Protein AF-A0A7X0GLI8-F1 (afdb_monomer_lite)

Foldseek 3Di:
DVLLVVLVVLVVVLCVVLVVLVVVVCVVVVHDDDPDDDPVVVVLVVCLVPDDDVRNLLSSLAVLLLVLVVCLVVLVVQLVPDPDPSSVVSSVSSNVSSVVSNVSSVVSVNYDVVVSVVPDDDPPPPPDPPPDDPDDDDPPDDDDPDPDDDDDDPDDDDDDDDDDDDD

pLDDT: mean 83.16, std 20.67, range [36.88, 98.69]

Radius of gyration: 25.67 Å; chains: 1; bounding box: 64×84×52 Å

Secondary structure (DSSP, 8-state):
-HHHHHHHHHHHHHHHHHHHHHHHHHHHHT----SS--HHHHHHHHHHHT--HHHHHHHHHHHHHHHHHHHHHHHHHHHHH---HHHHHHHHHHHHHHHHHHHHHHTTS---HHHHHHH-PPPP--S-----------TT-PPPPPS-PPPP---------------

Structure (mmCIF, N/CA/C/O backbone):
data_AF-A0A7X0GLI8-F1
#
_entry.id   AF-A0A7X0GLI8-F1
#
loop_
_atom_site.group_PDB
_atom_site.id
_atom_site.type_symbol
_atom_site.label_atom_id
_atom_site.label_alt_id
_atom_site.label_comp_id
_atom_site.label_asym_id
_atom_site.label_entity_id
_atom_site.label_seq_id
_atom_site.pdbx_PDB_ins_code
_atom_site.Cartn_x
_atom_site.Cartn_y
_atom_site.Cartn_z
_atom_site.occupancy
_atom_site.B_iso_or_equiv
_atom_site.auth_seq_id
_atom_site.auth_comp_id
_atom_site.auth_asym_id
_atom_site.auth_atom_id
_atom_site.pdbx_PDB_model_num
ATOM 1 N N . MET A 1 1 ? -15.808 5.258 11.448 1.00 58.12 1 MET A N 1
ATOM 2 C CA . MET A 1 1 ? -15.412 6.693 11.595 1.00 58.12 1 MET A CA 1
ATOM 3 C C . MET A 1 1 ? -15.135 7.372 10.236 1.00 58.12 1 MET A C 1
ATOM 5 O O . MET A 1 1 ? -14.907 6.647 9.271 1.00 58.12 1 MET A O 1
ATOM 9 N N . PRO A 1 2 ? -15.087 8.721 10.108 1.00 84.94 2 PRO A N 1
ATOM 10 C CA . PRO A 1 2 ? -14.643 9.395 8.875 1.00 84.94 2 PRO A CA 1
ATOM 11 C C . PRO A 1 2 ? -13.229 8.989 8.420 1.00 84.94 2 PRO A C 1
ATOM 13 O O . PRO A 1 2 ? -13.008 8.820 7.226 1.00 84.94 2 PRO A O 1
ATOM 16 N N . ALA A 1 3 ? -12.299 8.761 9.357 1.00 93.06 3 ALA A N 1
ATOM 17 C CA . ALA A 1 3 ? -10.906 8.418 9.052 1.00 93.06 3 ALA A CA 1
ATOM 18 C C . ALA A 1 3 ? -10.755 7.066 8.331 1.00 93.06 3 ALA A C 1
ATOM 20 O O . ALA A 1 3 ? -10.090 6.997 7.302 1.00 93.06 3 ALA A O 1
ATOM 21 N N . VAL A 1 4 ? -11.443 6.016 8.799 1.00 96.19 4 VAL A N 1
ATOM 22 C CA . VAL A 1 4 ? -11.453 4.693 8.143 1.00 96.19 4 VAL A CA 1
ATOM 23 C C . VAL A 1 4 ? -12.036 4.770 6.731 1.00 96.19 4 VAL A C 1
ATOM 25 O O . VAL A 1 4 ? -11.497 4.176 5.802 1.00 96.19 4 VAL A O 1
ATOM 28 N N . ARG A 1 5 ? -13.089 5.573 6.523 1.00 96.75 5 ARG A N 1
ATOM 29 C CA . ARG A 1 5 ? -13.647 5.804 5.178 1.00 96.75 5 ARG A CA 1
ATOM 30 C C . ARG A 1 5 ? -12.670 6.545 4.263 1.00 96.75 5 ARG A C 1
ATOM 32 O O . ARG A 1 5 ? -12.609 6.237 3.076 1.00 96.75 5 ARG A O 1
ATOM 39 N N . THR A 1 6 ? -11.921 7.511 4.791 1.00 97.81 6 THR A N 1
ATOM 40 C CA . THR A 1 6 ? -10.865 8.202 4.039 1.00 97.81 6 THR A CA 1
ATOM 41 C C . THR A 1 6 ? -9.747 7.236 3.664 1.00 97.81 6 THR A C 1
ATOM 43 O O . THR A 1 6 ? -9.422 7.143 2.484 1.00 97.81 6 THR A O 1
ATOM 46 N N . ALA A 1 7 ? -9.232 6.451 4.615 1.00 98.19 7 ALA A N 1
ATOM 47 C CA . ALA A 1 7 ? -8.228 5.427 4.334 1.00 98.19 7 ALA A CA 1
ATOM 48 C C . ALA A 1 7 ? -8.728 4.431 3.273 1.00 98.19 7 ALA A C 1
ATOM 50 O O . ALA A 1 7 ? -8.038 4.182 2.289 1.00 98.19 7 ALA A O 1
ATOM 51 N N . GLY A 1 8 ? -9.966 3.940 3.392 1.00 98.06 8 GLY A N 1
ATOM 52 C CA . GLY A 1 8 ? -10.571 3.057 2.391 1.00 98.06 8 GLY A CA 1
ATOM 53 C C . GLY A 1 8 ? -10.643 3.653 0.990 1.00 98.06 8 GLY A C 1
ATOM 54 O O . GLY A 1 8 ? -10.414 2.937 0.018 1.00 98.06 8 GLY A O 1
ATOM 55 N N . ARG A 1 9 ? -10.887 4.960 0.866 1.00 98.50 9 ARG A N 1
ATOM 56 C CA . ARG A 1 9 ? -10.876 5.637 -0.435 1.00 98.50 9 ARG A CA 1
ATOM 57 C C . ARG A 1 9 ? -9.488 5.630 -1.067 1.00 98.50 9 ARG A C 1
ATOM 59 O O . ARG A 1 9 ? -9.372 5.222 -2.217 1.00 98.50 9 ARG A O 1
ATOM 66 N N . HIS A 1 10 ? -8.461 5.998 -0.300 1.00 98.44 10 HIS A N 1
ATOM 67 C CA . HIS A 1 10 ? -7.072 5.932 -0.756 1.00 98.44 10 HIS A CA 1
ATOM 68 C C . HIS A 1 10 ? -6.715 4.515 -1.216 1.00 98.44 10 HIS A C 1
ATOM 70 O O . HIS A 1 10 ? -6.249 4.345 -2.338 1.00 98.44 10 HIS A O 1
ATOM 76 N N . LEU A 1 11 ? -7.034 3.495 -0.406 1.00 98.31 11 LEU A N 1
ATOM 77 C CA . LEU A 1 11 ? -6.769 2.096 -0.748 1.00 98.31 11 LEU A CA 1
ATOM 78 C C . LEU A 1 11 ? -7.430 1.691 -2.071 1.00 98.31 11 LEU A C 1
ATOM 80 O O . LEU A 1 11 ? -6.776 1.092 -2.922 1.00 98.31 11 LEU A O 1
ATOM 84 N N . VAL A 1 12 ? -8.714 2.010 -2.260 1.00 98.44 12 VAL A N 1
ATOM 85 C CA . VAL A 1 12 ? -9.449 1.673 -3.490 1.00 98.44 12 VAL A CA 1
ATOM 86 C C . VAL A 1 12 ? -8.864 2.395 -4.703 1.00 98.44 12 VAL A C 1
ATOM 88 O O . VAL A 1 12 ? -8.639 1.762 -5.734 1.00 98.44 12 VAL A O 1
ATOM 91 N N . GLU A 1 13 ? -8.605 3.696 -4.594 1.00 98.56 13 GLU A N 1
ATOM 92 C CA . GLU A 1 13 ? -8.064 4.507 -5.688 1.00 98.56 13 GLU A CA 1
ATOM 93 C C . GLU A 1 13 ? -6.656 4.044 -6.077 1.00 98.56 13 GLU A C 1
ATOM 95 O O . GLU A 1 13 ? -6.402 3.760 -7.250 1.00 98.56 13 GLU A O 1
ATOM 100 N N . GLY A 1 14 ? -5.767 3.870 -5.097 1.00 98.44 14 GLY A N 1
ATOM 101 C CA . GLY A 1 14 ? -4.402 3.406 -5.316 1.00 98.44 14 GLY A CA 1
ATOM 102 C C . GLY A 1 14 ? -4.336 1.978 -5.857 1.00 98.44 14 GLY A C 1
ATOM 103 O O . GLY A 1 14 ? -3.591 1.707 -6.800 1.00 98.44 14 GLY A O 1
ATOM 104 N N . HIS A 1 15 ? -5.147 1.050 -5.337 1.00 97.69 15 HIS A N 1
ATOM 105 C CA . HIS A 1 15 ? -5.181 -0.318 -5.863 1.00 97.69 15 HIS A CA 1
ATOM 106 C C . HIS A 1 15 ? -5.805 -0.411 -7.255 1.00 97.69 15 HIS A C 1
ATOM 108 O O . HIS A 1 15 ? -5.331 -1.206 -8.068 1.00 97.69 15 HIS A O 1
ATOM 114 N N . ARG A 1 16 ? -6.822 0.402 -7.567 1.00 98.38 16 ARG A N 1
ATOM 115 C CA . ARG A 1 16 ? -7.351 0.500 -8.933 1.00 98.38 16 ARG A CA 1
ATOM 116 C C . ARG A 1 16 ? -6.276 1.011 -9.884 1.00 98.38 16 ARG A C 1
ATOM 118 O O . ARG A 1 16 ? -6.040 0.383 -10.914 1.00 98.38 16 ARG A O 1
ATOM 125 N N . PHE A 1 17 ? -5.605 2.096 -9.496 1.00 98.38 17 PHE A N 1
ATOM 126 C CA . PHE A 1 17 ? -4.502 2.677 -10.246 1.00 98.38 17 PHE A CA 1
ATOM 127 C C . PHE A 1 17 ? -3.434 1.612 -10.533 1.00 98.38 17 PHE A C 1
ATOM 129 O O . PHE A 1 17 ? -3.181 1.309 -11.696 1.00 98.38 17 PHE A O 1
ATOM 136 N N . LEU A 1 18 ? -2.877 0.957 -9.511 1.00 98.12 18 LEU A N 1
ATOM 137 C CA . LEU A 1 18 ? -1.834 -0.057 -9.710 1.00 98.12 18 LEU A CA 1
ATOM 138 C C . LEU A 1 18 ? -2.335 -1.273 -10.498 1.00 98.12 18 LEU A C 1
ATOM 140 O O . LEU A 1 18 ? -1.592 -1.836 -11.298 1.00 98.12 18 LEU A O 1
ATOM 144 N N . GLY A 1 19 ? -3.596 -1.668 -10.314 1.00 96.94 19 GLY A N 1
ATOM 145 C CA . GLY A 1 19 ? -4.194 -2.786 -11.036 1.00 96.94 19 GLY A CA 1
ATOM 146 C C . GLY A 1 19 ? -4.242 -2.572 -12.551 1.00 96.94 19 GLY A C 1
ATOM 147 O O . GLY A 1 19 ? -4.078 -3.531 -13.303 1.00 96.94 19 GLY A O 1
ATOM 148 N N . GLU A 1 20 ? -4.459 -1.344 -13.020 1.00 98.19 20 GLU A N 1
ATOM 149 C CA . GLU A 1 20 ? -4.393 -1.009 -14.451 1.00 98.19 20 GLU A CA 1
ATOM 150 C C . GLU A 1 20 ? -2.959 -1.183 -14.985 1.00 98.19 20 GLU A C 1
ATOM 152 O O . GLU A 1 20 ? -2.751 -1.900 -15.962 1.00 98.19 20 GLU A O 1
ATOM 157 N N . ARG A 1 21 ? -1.945 -0.657 -14.282 1.00 98.31 21 ARG A N 1
ATOM 158 C CA . ARG A 1 21 ? -0.542 -0.731 -14.739 1.00 98.31 21 ARG A CA 1
ATOM 159 C C . ARG A 1 21 ? 0.026 -2.143 -14.677 1.00 98.31 21 ARG A C 1
ATOM 161 O O . ARG A 1 21 ? 0.772 -2.536 -15.569 1.00 98.31 21 ARG A O 1
ATOM 168 N N . VAL A 1 22 ? -0.348 -2.934 -13.668 1.00 97.81 22 VAL A N 1
ATOM 169 C CA . VAL A 1 22 ? 0.024 -4.357 -13.599 1.00 97.81 22 VAL A CA 1
ATOM 170 C C . VAL A 1 22 ? -0.493 -5.105 -14.828 1.00 97.81 22 VAL A C 1
ATOM 172 O O . VAL A 1 22 ? 0.266 -5.869 -15.421 1.00 97.81 22 VAL A O 1
ATOM 175 N N . ARG A 1 23 ? -1.745 -4.866 -15.246 1.00 98.12 23 ARG A N 1
ATOM 176 C CA . ARG A 1 23 ? -2.314 -5.487 -16.455 1.00 98.12 23 ARG A CA 1
ATOM 177 C C . ARG A 1 23 ? -1.588 -5.042 -17.719 1.00 98.12 23 ARG A C 1
ATOM 179 O O . ARG A 1 23 ? -1.241 -5.893 -18.534 1.00 98.12 23 ARG A O 1
ATOM 186 N N . ASP A 1 24 ? -1.286 -3.753 -17.845 1.00 98.00 24 ASP A N 1
ATOM 187 C CA . ASP A 1 24 ? -0.556 -3.220 -18.999 1.00 98.00 24 ASP A CA 1
ATOM 188 C C . ASP A 1 24 ? 0.858 -3.807 -19.113 1.00 98.00 24 ASP A C 1
ATOM 190 O O . ASP A 1 24 ? 1.275 -4.249 -20.187 1.00 98.00 24 ASP A O 1
ATOM 194 N N . VAL A 1 25 ? 1.608 -3.846 -18.007 1.00 98.12 25 VAL A N 1
ATOM 195 C CA . VAL A 1 25 ? 2.961 -4.420 -17.975 1.00 98.12 25 VAL A CA 1
ATOM 196 C C . VAL A 1 25 ? 2.915 -5.927 -18.227 1.00 98.12 25 VAL A C 1
ATOM 198 O O . VAL A 1 25 ? 3.713 -6.427 -19.018 1.00 98.12 25 VAL A O 1
ATOM 201 N N . ALA A 1 26 ? 1.972 -6.652 -17.621 1.00 97.94 26 ALA A N 1
ATOM 202 C CA . ALA A 1 26 ? 1.815 -8.088 -17.838 1.00 97.94 26 ALA A CA 1
ATOM 203 C C . ALA A 1 26 ? 1.498 -8.413 -19.304 1.00 97.94 26 ALA A C 1
ATOM 205 O O . ALA A 1 26 ? 2.147 -9.286 -19.881 1.00 97.94 26 ALA A O 1
ATOM 206 N N . ALA A 1 27 ? 0.593 -7.660 -19.937 1.00 97.81 27 ALA A N 1
ATOM 207 C CA . ALA A 1 27 ? 0.260 -7.821 -21.350 1.00 97.81 27 ALA A CA 1
ATOM 208 C C . ALA A 1 27 ? 1.481 -7.602 -22.259 1.00 97.81 27 ALA A C 1
ATOM 210 O O . ALA A 1 27 ? 1.740 -8.409 -23.150 1.00 97.81 27 ALA A O 1
ATOM 211 N N . ARG A 1 28 ? 2.285 -6.560 -22.000 1.00 96.94 28 ARG A N 1
ATOM 212 C CA . ARG A 1 28 ? 3.525 -6.286 -22.755 1.00 96.94 28 ARG A CA 1
ATOM 213 C C . ARG A 1 28 ? 4.569 -7.392 -22.615 1.00 96.94 28 ARG A C 1
ATOM 215 O O . ARG A 1 28 ? 5.364 -7.593 -23.528 1.00 96.94 28 ARG A O 1
ATOM 222 N N . LEU A 1 29 ? 4.593 -8.071 -21.472 1.00 96.94 29 LEU A N 1
ATOM 223 C CA . LEU A 1 29 ? 5.550 -9.136 -21.171 1.00 96.94 29 LEU A CA 1
ATOM 224 C C . LEU A 1 29 ? 5.004 -10.542 -21.467 1.00 96.94 29 LEU A C 1
ATOM 226 O O . LEU A 1 29 ? 5.736 -11.512 -21.290 1.00 96.94 29 LEU A O 1
ATOM 230 N N . GLY A 1 30 ? 3.746 -10.665 -21.904 1.00 97.12 30 GLY A N 1
ATOM 231 C CA . GLY A 1 30 ? 3.092 -11.957 -22.120 1.00 97.12 30 GLY A CA 1
ATOM 232 C C . GLY A 1 30 ? 2.952 -12.785 -20.839 1.00 97.12 30 GLY A C 1
ATOM 233 O O . GLY A 1 30 ? 3.013 -14.012 -20.894 1.00 97.12 30 GLY A O 1
ATOM 234 N N . LEU A 1 31 ? 2.819 -12.129 -19.682 1.00 96.50 31 LEU A N 1
ATOM 235 C CA . LEU A 1 31 ? 2.707 -12.794 -18.385 1.00 96.50 31 LEU A CA 1
ATOM 236 C C . LEU A 1 31 ? 1.235 -13.036 -18.028 1.00 96.50 31 LEU A C 1
ATOM 238 O O . LEU A 1 31 ? 0.437 -12.098 -18.100 1.00 96.50 31 LEU A O 1
ATOM 242 N N . PRO A 1 32 ? 0.862 -14.255 -17.599 1.00 95.75 32 PRO A N 1
ATOM 243 C CA . PRO A 1 32 ? -0.468 -14.498 -17.062 1.00 95.75 32 PRO A CA 1
ATOM 244 C C . PRO A 1 32 ? -0.631 -13.795 -15.709 1.00 95.75 32 PRO A C 1
ATOM 246 O O . PRO A 1 32 ? 0.324 -13.682 -14.934 1.00 95.75 32 PRO A O 1
ATOM 249 N N . LEU A 1 33 ? -1.853 -13.357 -15.411 1.00 94.69 33 LEU A N 1
ATOM 250 C CA . LEU A 1 33 ? -2.225 -12.824 -14.103 1.00 94.69 33 LEU A CA 1
ATOM 251 C C . LEU A 1 33 ? -3.213 -13.774 -13.416 1.00 94.69 33 LEU A C 1
ATOM 253 O O . LEU A 1 33 ? -4.035 -14.374 -14.104 1.00 94.69 33 LEU A O 1
ATOM 257 N N . PRO A 1 34 ? -3.145 -13.932 -12.082 1.00 92.94 34 PRO A N 1
ATOM 258 C CA . PRO A 1 34 ? -4.183 -14.636 -11.341 1.00 92.94 34 PRO A CA 1
ATOM 259 C C . PRO A 1 34 ? -5.514 -13.883 -11.423 1.00 92.94 34 PRO A C 1
ATOM 261 O O . PRO A 1 34 ? -5.541 -12.664 -11.241 1.00 92.94 34 PRO A O 1
ATOM 264 N N . ASP A 1 35 ? -6.606 -14.622 -11.609 1.00 90.50 35 ASP A N 1
ATOM 265 C CA . ASP A 1 35 ? -7.962 -14.061 -11.691 1.00 90.50 35 ASP A CA 1
ATOM 266 C C . ASP A 1 35 ? -8.736 -14.142 -10.363 1.00 90.50 35 ASP A C 1
ATOM 268 O O . ASP A 1 35 ? -9.823 -13.580 -10.237 1.00 90.50 35 ASP A O 1
ATOM 272 N N . GLU A 1 36 ? -8.166 -14.794 -9.343 1.00 91.94 36 GLU A N 1
ATOM 273 C CA . GLU A 1 36 ? -8.767 -14.934 -8.015 1.00 91.94 36 GLU A CA 1
ATOM 274 C C . GLU A 1 36 ? -7.798 -14.553 -6.883 1.00 91.94 36 GLU A C 1
ATOM 276 O O . GLU A 1 36 ? -6.578 -14.717 -7.015 1.00 91.94 36 GLU A O 1
ATOM 281 N N . PRO A 1 37 ? -8.316 -14.089 -5.728 1.00 91.31 37 PRO A N 1
ATOM 282 C CA . PRO A 1 37 ? -7.513 -13.926 -4.524 1.00 91.31 37 PRO A CA 1
ATOM 283 C C . PRO A 1 37 ? -6.952 -15.267 -4.029 1.00 91.31 37 PRO A C 1
ATOM 285 O O . PRO A 1 37 ? -7.598 -16.307 -4.124 1.00 91.31 37 PRO A O 1
ATOM 288 N N . SER A 1 38 ? -5.776 -15.238 -3.405 1.00 93.06 38 SER A N 1
ATOM 289 C CA . SER A 1 38 ? -5.241 -16.398 -2.682 1.00 93.06 38 SER A CA 1
ATOM 290 C C . SER A 1 38 ? -6.095 -16.747 -1.458 1.00 93.06 38 SER A C 1
ATOM 292 O O . SER A 1 38 ? -6.769 -15.885 -0.895 1.00 93.06 38 SER A O 1
ATOM 294 N N . GLU A 1 39 ? -5.991 -17.982 -0.964 1.00 95.12 39 GLU A N 1
ATOM 295 C CA . GLU A 1 39 ? -6.694 -18.422 0.254 1.00 95.12 39 GLU A CA 1
ATOM 296 C C . GLU A 1 39 ? -6.405 -17.521 1.462 1.00 95.12 39 GLU A C 1
ATOM 298 O O . GLU A 1 39 ? -7.301 -17.162 2.220 1.00 95.12 39 GLU A O 1
ATOM 303 N N . GLN A 1 40 ? -5.164 -17.045 1.593 1.00 92.69 40 GLN A N 1
ATOM 304 C CA . GLN A 1 40 ? -4.804 -16.103 2.649 1.00 92.69 40 GLN A CA 1
ATOM 305 C C . GLN A 1 40 ? -5.487 -14.735 2.475 1.00 92.69 40 GLN A C 1
ATOM 307 O O . GLN A 1 40 ? -5.741 -14.050 3.462 1.00 92.69 40 GLN A O 1
ATOM 312 N N . GLN A 1 41 ? -5.735 -14.287 1.239 1.00 93.19 41 GLN A N 1
ATOM 313 C CA . GLN A 1 41 ? -6.503 -13.066 0.975 1.00 93.19 41 GLN A CA 1
ATOM 314 C C . GLN A 1 41 ? -7.985 -13.275 1.290 1.00 93.19 41 GLN A C 1
ATOM 316 O O . GLN A 1 41 ? -8.557 -12.416 1.952 1.00 93.19 41 GLN A O 1
ATOM 321 N N . LYS A 1 42 ? -8.569 -14.415 0.897 1.00 96.56 42 LYS A N 1
ATOM 322 C CA . LYS A 1 42 ? -9.964 -14.776 1.201 1.00 96.56 42 LYS A CA 1
ATOM 323 C C . LYS A 1 42 ? -10.221 -14.798 2.711 1.00 96.56 42 LYS A C 1
ATOM 325 O O . LYS A 1 42 ? -11.072 -14.062 3.181 1.00 96.56 42 LYS A O 1
ATOM 330 N N . GLN A 1 43 ? -9.361 -15.461 3.487 1.00 96.31 43 GLN A N 1
ATOM 331 C CA . GLN A 1 43 ? -9.459 -15.482 4.957 1.00 96.31 43 GLN A CA 1
ATOM 332 C C . GLN A 1 43 ? -9.419 -14.085 5.600 1.00 96.31 43 GLN A C 1
ATOM 334 O O . GLN A 1 43 ? -10.029 -13.849 6.641 1.00 96.31 43 GLN A O 1
ATOM 339 N N . ARG A 1 44 ? -8.680 -13.138 5.008 1.00 94.50 44 ARG A N 1
ATOM 340 C CA . ARG A 1 44 ? -8.656 -11.750 5.495 1.00 94.50 44 ARG A CA 1
ATOM 341 C C . ARG A 1 44 ? -9.944 -11.003 5.168 1.00 94.50 44 ARG A C 1
ATOM 343 O O . ARG A 1 44 ? -10.351 -10.176 5.975 1.00 94.50 44 ARG A O 1
ATOM 350 N N . LEU A 1 45 ? -10.553 -11.285 4.016 1.00 95.81 45 LEU A N 1
ATOM 351 C CA . LEU A 1 45 ? -11.873 -10.761 3.668 1.00 95.81 45 LEU A CA 1
ATOM 352 C C . LEU A 1 45 ? -12.930 -11.322 4.625 1.00 95.81 45 LEU A C 1
ATOM 354 O O . LEU A 1 45 ? -13.639 -10.533 5.230 1.00 95.81 45 LEU A O 1
ATOM 358 N N . ASP A 1 46 ? -12.919 -12.631 4.892 1.00 97.44 46 ASP A N 1
ATOM 359 C CA . ASP A 1 46 ? -13.842 -13.265 5.846 1.00 97.44 46 ASP A CA 1
ATOM 360 C C . ASP A 1 46 ? -13.744 -12.636 7.249 1.00 97.44 46 ASP A C 1
ATOM 362 O O . ASP A 1 46 ? -14.750 -12.407 7.920 1.00 97.44 46 ASP A O 1
ATOM 366 N N . ARG A 1 47 ? -12.522 -12.310 7.698 1.00 96.12 47 ARG A N 1
ATOM 367 C CA . ARG A 1 47 ? -12.291 -11.629 8.983 1.00 96.12 47 ARG A CA 1
ATOM 368 C C . ARG A 1 47 ? -12.877 -10.217 9.012 1.00 96.12 47 ARG A C 1
ATOM 370 O O . ARG A 1 47 ? -13.395 -9.811 10.048 1.00 96.12 47 ARG A O 1
ATOM 377 N N . LEU A 1 48 ? -12.791 -9.478 7.906 1.00 96.38 48 LEU A N 1
ATOM 378 C CA . LEU A 1 48 ? -13.404 -8.153 7.789 1.00 96.38 48 LEU A CA 1
ATOM 379 C C . LEU A 1 48 ? -14.932 -8.251 7.723 1.00 96.38 48 LEU A C 1
ATOM 381 O O . LEU A 1 48 ? -15.601 -7.477 8.399 1.00 96.38 48 LEU A O 1
ATOM 385 N N . ASP A 1 49 ? -15.470 -9.220 6.980 1.00 97.50 49 ASP A N 1
AT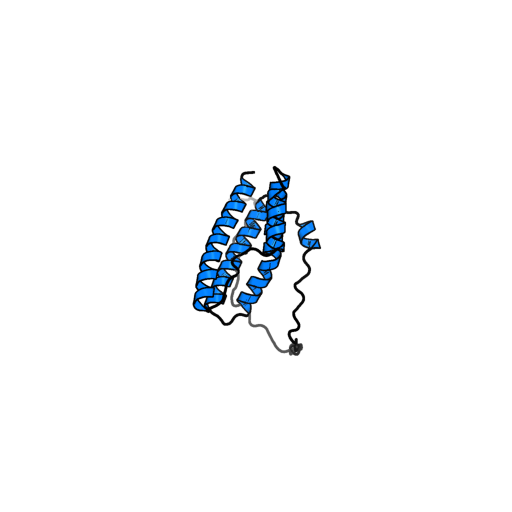OM 386 C CA . ASP A 1 49 ? -16.914 -9.439 6.824 1.00 97.50 49 ASP A CA 1
ATOM 387 C C . ASP A 1 49 ? -17.591 -9.853 8.141 1.00 97.50 49 ASP A C 1
ATOM 389 O O . ASP A 1 49 ? -18.753 -9.522 8.381 1.00 97.50 49 ASP A O 1
ATOM 393 N N . ALA A 1 50 ? -16.864 -10.549 9.019 1.00 97.88 50 ALA A N 1
ATOM 394 C CA . ALA A 1 50 ? -17.341 -10.922 10.348 1.00 97.88 50 ALA A CA 1
ATOM 395 C C . ALA A 1 50 ? -17.262 -9.780 11.383 1.00 97.88 50 ALA A C 1
ATOM 397 O O . ALA A 1 50 ? -17.895 -9.865 12.440 1.00 97.88 50 ALA A O 1
ATOM 398 N N . ALA A 1 51 ? -16.475 -8.733 11.119 1.00 97.25 51 ALA A N 1
ATOM 399 C CA . ALA A 1 51 ? -16.251 -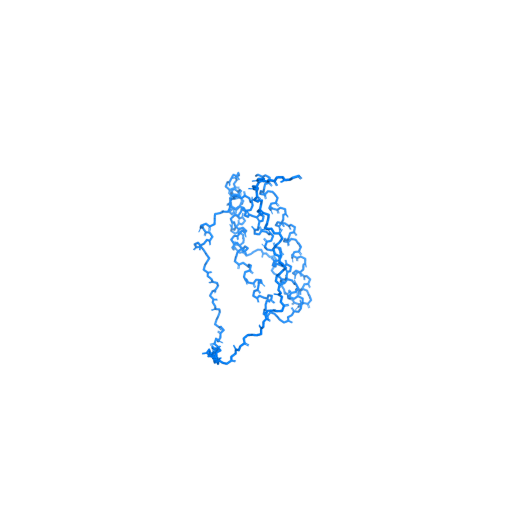7.627 12.044 1.00 97.25 51 ALA A CA 1
ATOM 400 C C . ALA A 1 51 ? -17.270 -6.495 11.841 1.00 97.25 51 ALA A C 1
ATOM 402 O O . ALA A 1 51 ? -17.775 -6.254 10.747 1.00 97.25 51 ALA A O 1
ATOM 403 N N . GLN A 1 52 ? -17.564 -5.750 12.906 1.00 96.88 52 GLN A N 1
ATOM 404 C CA . GLN A 1 52 ? -18.525 -4.645 12.866 1.00 96.88 52 GLN A CA 1
ATOM 405 C C . GLN A 1 52 ? -18.159 -3.544 13.862 1.00 96.88 52 GLN A C 1
ATOM 407 O O . GLN A 1 52 ? -17.450 -3.774 14.838 1.00 96.88 52 GLN A O 1
ATOM 412 N N . GLY A 1 53 ? -18.632 -2.323 13.604 1.00 95.69 53 GLY A N 1
ATOM 413 C CA . GLY A 1 53 ? -18.360 -1.174 14.468 1.00 95.69 53 GLY A CA 1
ATOM 414 C C . GLY A 1 53 ? -16.861 -0.915 14.646 1.00 95.69 53 GLY A C 1
ATOM 415 O O . GLY A 1 53 ? -16.113 -0.854 13.675 1.00 95.69 53 GLY A O 1
ATOM 416 N N . GLU A 1 54 ? -16.421 -0.756 15.893 1.00 95.69 54 GLU A N 1
ATOM 417 C CA . GLU A 1 54 ? -15.016 -0.469 16.203 1.00 95.69 54 GLU A CA 1
ATOM 418 C C . GLU A 1 54 ? -14.086 -1.666 15.949 1.00 95.69 54 GLU A C 1
ATOM 420 O O . GLU A 1 54 ? -12.922 -1.471 15.601 1.00 95.69 54 GLU A O 1
ATOM 425 N N . ASP A 1 55 ? -14.592 -2.901 16.059 1.00 96.00 55 ASP A N 1
ATOM 426 C CA . ASP A 1 55 ? -13.825 -4.090 15.674 1.00 96.00 55 ASP A CA 1
ATOM 427 C C . ASP A 1 55 ? -13.490 -4.051 14.185 1.00 96.00 55 ASP A C 1
ATOM 429 O O . ASP A 1 55 ? -12.346 -4.287 13.807 1.00 96.00 55 ASP A O 1
ATOM 433 N N . TYR A 1 56 ? -14.456 -3.663 13.346 1.00 97.19 56 TYR A N 1
ATOM 434 C CA . TYR A 1 56 ? -14.200 -3.462 11.921 1.00 97.19 56 TYR A CA 1
ATOM 435 C C . TYR A 1 56 ? -13.152 -2.369 11.694 1.00 97.19 56 TYR A C 1
ATOM 437 O O . TYR A 1 56 ? -12.214 -2.582 10.932 1.00 97.19 56 TYR A O 1
ATOM 445 N N . ASP A 1 57 ? -13.279 -1.217 12.363 1.00 97.25 57 ASP A N 1
ATOM 446 C CA . ASP A 1 57 ? -12.334 -0.103 12.210 1.00 97.25 57 ASP A CA 1
ATOM 447 C C . ASP A 1 57 ? -10.888 -0.540 12.581 1.00 97.25 57 ASP A C 1
ATOM 449 O O . ASP A 1 57 ? -9.939 -0.205 11.863 1.00 97.25 57 ASP A O 1
ATOM 453 N N . ARG A 1 58 ? -10.713 -1.370 13.626 1.00 96.12 58 ARG A N 1
ATOM 454 C CA . ARG A 1 58 ? -9.417 -1.969 14.013 1.00 96.12 58 ARG A CA 1
ATOM 455 C C . ARG A 1 58 ? -8.887 -2.991 13.015 1.00 96.12 58 ARG A C 1
ATOM 457 O O . ARG A 1 58 ? -7.716 -2.924 12.630 1.00 96.12 58 ARG A O 1
ATOM 464 N N . GLU A 1 59 ? -9.723 -3.932 12.593 1.00 96.25 59 GLU A N 1
ATOM 465 C CA . GLU A 1 59 ? -9.340 -4.963 11.625 1.00 96.25 59 GLU A CA 1
ATOM 466 C C . GLU A 1 59 ? -8.964 -4.344 10.278 1.00 96.25 59 GLU A C 1
ATOM 468 O O . GLU A 1 59 ? -7.929 -4.681 9.694 1.00 96.25 59 GLU A O 1
ATOM 473 N N . PHE A 1 60 ? -9.755 -3.368 9.828 1.00 97.50 60 PHE A N 1
ATOM 474 C CA . PHE A 1 60 ? -9.525 -2.623 8.600 1.00 97.50 60 PHE A CA 1
ATOM 475 C C . PHE A 1 60 ? -8.199 -1.862 8.619 1.00 97.50 60 PHE A C 1
ATOM 477 O O . PHE A 1 60 ? -7.528 -1.806 7.595 1.00 97.50 60 PHE A O 1
ATOM 484 N N . ALA A 1 61 ? -7.791 -1.277 9.747 1.00 97.31 61 ALA A N 1
ATOM 485 C CA . ALA A 1 61 ? -6.490 -0.619 9.841 1.00 97.31 61 ALA A CA 1
ATOM 486 C C . ALA A 1 61 ? -5.340 -1.640 9.889 1.00 97.31 61 ALA A C 1
ATOM 488 O O . ALA A 1 61 ? -4.326 -1.486 9.205 1.00 97.31 61 ALA A O 1
ATOM 489 N N . THR A 1 62 ? -5.513 -2.710 10.664 1.00 95.00 62 THR A N 1
ATOM 490 C CA . THR A 1 62 ? -4.466 -3.694 10.967 1.00 95.00 62 THR A CA 1
ATOM 491 C C . THR A 1 62 ? -4.100 -4.552 9.757 1.00 95.00 62 THR A C 1
ATOM 493 O O . THR A 1 62 ? -2.921 -4.695 9.417 1.00 95.00 62 THR A O 1
ATOM 496 N N . ILE A 1 63 ? -5.100 -5.127 9.084 1.00 95.56 63 ILE A N 1
ATOM 497 C CA . ILE A 1 63 ? -4.901 -6.106 8.009 1.00 95.56 63 ILE A CA 1
ATOM 498 C C . ILE A 1 63 ? -4.093 -5.523 6.831 1.00 95.56 63 ILE A C 1
ATOM 500 O O . ILE A 1 63 ? -3.054 -6.099 6.478 1.00 95.56 63 ILE A O 1
ATOM 504 N N . PRO A 1 64 ? -4.500 -4.398 6.213 1.00 96.38 64 PRO A N 1
ATOM 505 C CA . PRO A 1 64 ? -3.774 -3.810 5.098 1.00 96.38 64 PRO A CA 1
ATOM 506 C C . PRO A 1 64 ? -2.441 -3.221 5.547 1.00 96.38 64 PRO A C 1
ATOM 508 O O . PRO A 1 64 ? -1.464 -3.332 4.812 1.00 96.38 64 PRO A O 1
ATOM 511 N N . ARG A 1 65 ? -2.340 -2.670 6.765 1.00 97.12 65 ARG A N 1
ATOM 512 C CA . ARG A 1 65 ? -1.079 -2.104 7.262 1.00 97.12 65 ARG A CA 1
ATOM 513 C C . ARG A 1 65 ? 0.006 -3.166 7.422 1.00 97.12 65 ARG A C 1
ATOM 515 O O . ARG A 1 65 ? 1.157 -2.919 7.046 1.00 97.12 65 ARG A O 1
ATOM 522 N N . LEU A 1 66 ? -0.352 -4.347 7.927 1.00 94.50 66 LEU A N 1
ATOM 523 C CA . LEU A 1 66 ? 0.536 -5.511 7.984 1.00 94.50 66 LEU A CA 1
ATOM 524 C C . LEU A 1 66 ? 0.930 -5.985 6.581 1.00 94.50 66 LEU A C 1
ATOM 526 O O . LEU A 1 66 ? 2.105 -6.239 6.317 1.00 94.50 66 LEU A O 1
ATOM 530 N N . ALA A 1 67 ? -0.038 -6.097 5.667 1.00 94.38 67 ALA A N 1
ATOM 531 C CA . ALA A 1 67 ? 0.227 -6.525 4.295 1.00 94.38 67 ALA A CA 1
ATOM 532 C C . ALA A 1 67 ? 1.155 -5.545 3.556 1.00 94.38 67 ALA A C 1
ATOM 534 O O . ALA A 1 67 ? 2.110 -5.966 2.902 1.00 94.38 67 ALA A O 1
ATOM 535 N N . HIS A 1 68 ? 0.918 -4.242 3.701 1.00 96.50 68 HIS A N 1
ATOM 536 C CA . HIS A 1 68 ? 1.744 -3.203 3.100 1.00 96.50 68 HIS A CA 1
ATOM 537 C C . HIS A 1 68 ? 3.144 -3.159 3.712 1.00 96.50 68 HIS A C 1
ATOM 539 O O . HIS A 1 68 ? 4.116 -3.076 2.969 1.00 96.50 68 HIS A O 1
ATOM 545 N N . GLY A 1 69 ? 3.277 -3.340 5.031 1.00 94.25 69 GLY A N 1
ATOM 546 C CA . GLY A 1 69 ? 4.584 -3.468 5.682 1.00 94.25 69 GLY A CA 1
ATOM 547 C C . GLY A 1 69 ? 5.430 -4.624 5.133 1.00 94.25 69 GLY A C 1
ATOM 548 O O . GLY A 1 69 ? 6.642 -4.486 5.001 1.00 94.25 69 GLY A O 1
ATOM 549 N N . LYS A 1 70 ? 4.797 -5.740 4.746 1.00 92.69 70 LYS A N 1
ATOM 550 C CA . LYS A 1 70 ? 5.483 -6.894 4.139 1.00 92.69 70 LYS A CA 1
ATOM 551 C C . LYS A 1 70 ? 5.878 -6.660 2.680 1.00 92.69 70 LYS A C 1
ATOM 553 O O . LYS A 1 70 ? 6.965 -7.061 2.276 1.00 92.69 70 LYS A O 1
ATOM 558 N N . VAL A 1 71 ? 5.008 -6.043 1.878 1.00 93.81 71 VAL A N 1
ATOM 559 C CA . VAL A 1 71 ? 5.265 -5.861 0.437 1.00 93.81 71 VAL A CA 1
ATOM 560 C C . VAL A 1 71 ? 6.197 -4.683 0.148 1.00 93.81 71 VAL A C 1
ATOM 562 O O . VAL A 1 71 ? 6.961 -4.744 -0.810 1.00 93.81 71 VAL A O 1
ATOM 565 N N . PHE A 1 72 ? 6.194 -3.641 0.982 1.00 96.62 72 PHE A N 1
ATOM 566 C CA . PHE A 1 72 ? 7.010 -2.440 0.788 1.00 96.62 72 PHE A CA 1
ATOM 567 C C . PHE A 1 72 ? 8.513 -2.728 0.568 1.00 96.62 72 PHE A C 1
ATOM 569 O O . PHE A 1 72 ? 9.050 -2.290 -0.452 1.00 96.62 72 PHE A O 1
ATOM 576 N N . PRO A 1 73 ? 9.206 -3.528 1.411 1.00 96.44 73 PRO A N 1
ATOM 577 C CA . PRO A 1 73 ? 10.606 -3.877 1.154 1.00 96.44 73 PRO A CA 1
ATOM 578 C C . PRO A 1 73 ? 10.802 -4.717 -0.119 1.00 96.44 73 PRO A C 1
ATOM 580 O O . PRO A 1 73 ? 11.836 -4.600 -0.773 1.00 96.44 73 PRO A O 1
ATOM 583 N N . VAL A 1 74 ? 9.817 -5.532 -0.516 1.00 97.69 74 VAL A N 1
ATOM 584 C CA . VAL A 1 74 ? 9.880 -6.314 -1.764 1.00 97.69 74 VAL A CA 1
ATOM 585 C C . VAL A 1 74 ? 9.824 -5.391 -2.981 1.00 97.69 74 VAL A C 1
ATOM 587 O O . VAL A 1 74 ? 10.629 -5.545 -3.899 1.00 97.69 74 VAL A O 1
ATOM 590 N N . VAL A 1 75 ? 8.926 -4.401 -2.984 1.00 97.94 75 VAL A N 1
ATOM 591 C CA . VAL A 1 75 ? 8.833 -3.408 -4.068 1.00 97.94 75 VAL A CA 1
ATOM 592 C C . VAL A 1 75 ? 10.126 -2.597 -4.163 1.00 97.94 75 VAL A C 1
ATOM 594 O O . VAL A 1 75 ? 10.664 -2.429 -5.259 1.00 97.94 75 VAL A O 1
ATOM 597 N N . ALA A 1 76 ? 10.685 -2.170 -3.027 1.00 97.75 76 ALA A N 1
ATOM 598 C CA . ALA A 1 76 ? 11.981 -1.497 -2.981 1.00 97.75 76 ALA A CA 1
ATOM 599 C C . ALA A 1 76 ? 13.111 -2.365 -3.568 1.00 97.75 76 ALA A C 1
ATOM 601 O O . ALA A 1 76 ? 13.900 -1.887 -4.387 1.00 97.75 76 ALA A O 1
ATOM 602 N N . GLN A 1 77 ? 13.155 -3.655 -3.224 1.00 98.38 77 GLN A N 1
ATOM 603 C CA . GLN A 1 77 ? 14.141 -4.589 -3.768 1.00 98.38 77 GLN A CA 1
ATOM 604 C C . GLN A 1 77 ? 13.994 -4.769 -5.286 1.00 98.38 77 GLN A C 1
ATOM 606 O O . GLN A 1 77 ? 14.993 -4.739 -6.013 1.00 98.38 77 GLN A O 1
ATOM 611 N N . VAL A 1 78 ? 12.766 -4.934 -5.790 1.00 98.38 78 VAL A N 1
ATOM 612 C CA . VAL A 1 78 ? 12.493 -5.029 -7.235 1.00 98.38 78 VAL A CA 1
ATOM 613 C C . VAL A 1 78 ? 12.948 -3.758 -7.938 1.00 98.38 78 VAL A C 1
ATOM 615 O O . VAL A 1 78 ? 13.656 -3.837 -8.943 1.00 98.38 78 VAL A O 1
ATOM 618 N N . ARG A 1 79 ? 12.615 -2.588 -7.381 1.00 98.31 79 ARG A N 1
ATOM 619 C CA . ARG A 1 79 ? 13.041 -1.297 -7.918 1.00 98.31 79 ARG A CA 1
ATOM 620 C C . ARG A 1 79 ? 14.563 -1.206 -8.046 1.00 98.31 79 ARG A C 1
ATOM 622 O O . ARG A 1 79 ? 15.063 -0.817 -9.105 1.00 98.31 79 ARG A O 1
ATOM 629 N N . ALA A 1 80 ? 15.289 -1.566 -6.991 1.00 98.38 80 ALA A N 1
ATOM 630 C CA . ALA A 1 80 ? 16.744 -1.464 -6.952 1.00 98.38 80 ALA A CA 1
ATOM 631 C C . ALA A 1 80 ? 17.437 -2.436 -7.921 1.00 98.38 80 ALA A C 1
ATOM 633 O O . ALA A 1 80 ? 18.445 -2.089 -8.533 1.00 98.38 80 ALA A O 1
ATOM 634 N N . SER A 1 81 ? 16.901 -3.648 -8.074 1.00 98.25 81 SER A N 1
ATOM 635 C CA . SER A 1 81 ? 17.604 -4.749 -8.745 1.00 98.25 81 SER A CA 1
ATOM 636 C C . SER A 1 81 ? 17.177 -5.006 -10.189 1.00 98.25 81 SER A C 1
ATOM 638 O O . SER A 1 81 ? 17.970 -5.541 -10.969 1.00 98.25 81 SER A O 1
ATOM 640 N N . THR A 1 82 ? 15.949 -4.643 -10.573 1.00 98.31 82 THR A N 1
ATOM 641 C CA . THR A 1 82 ? 15.455 -4.918 -11.928 1.00 98.31 82 THR A CA 1
ATOM 642 C C . THR A 1 82 ? 16.331 -4.235 -12.977 1.00 98.31 82 THR A C 1
ATOM 644 O O . THR A 1 82 ? 16.954 -3.209 -12.708 1.00 98.31 82 THR A O 1
ATOM 647 N N . ARG A 1 83 ? 16.370 -4.781 -14.195 1.00 98.00 83 ARG A N 1
ATOM 648 C CA . ARG A 1 83 ? 16.909 -4.121 -15.402 1.00 98.00 83 ARG A CA 1
ATOM 649 C C . ARG A 1 83 ? 15.815 -3.772 -16.417 1.00 98.00 83 ARG A C 1
ATOM 651 O O . ARG A 1 83 ? 16.111 -3.164 -17.437 1.00 98.00 83 ARG A O 1
ATOM 658 N N . ASN A 1 84 ? 14.565 -4.142 -16.141 1.00 98.25 84 ASN A N 1
ATOM 659 C CA . ASN A 1 84 ? 13.425 -3.924 -17.025 1.00 98.25 84 ASN A CA 1
ATOM 660 C C . ASN A 1 84 ? 12.765 -2.573 -16.702 1.00 98.25 84 ASN A C 1
ATOM 662 O O . ASN A 1 84 ? 12.295 -2.379 -15.582 1.00 98.25 84 ASN A O 1
ATOM 666 N N . SER A 1 85 ? 12.751 -1.640 -17.660 1.00 98.06 85 SER A N 1
ATOM 667 C CA . SER A 1 85 ? 12.259 -0.272 -17.432 1.00 98.06 85 SER A CA 1
ATOM 668 C C . SER A 1 85 ? 10.762 -0.197 -17.088 1.00 98.06 85 SER A C 1
ATOM 670 O O . SER A 1 85 ? 10.456 0.444 -16.087 1.00 98.06 85 SER A O 1
ATOM 672 N N . PRO A 1 86 ? 9.837 -0.889 -17.790 1.00 97.62 86 PRO A N 1
ATOM 673 C CA . PRO A 1 86 ? 8.433 -0.956 -17.364 1.00 97.62 86 PRO A CA 1
ATOM 674 C C . PRO A 1 86 ? 8.230 -1.491 -15.938 1.00 97.62 86 PRO A C 1
ATOM 676 O O . PRO A 1 86 ? 7.453 -0.940 -15.167 1.00 97.62 86 PRO A O 1
ATOM 679 N N . VAL A 1 87 ? 8.963 -2.540 -15.547 1.00 98.31 87 VAL A N 1
ATOM 680 C CA . VAL A 1 87 ? 8.913 -3.073 -14.171 1.00 98.31 87 VAL A CA 1
ATOM 681 C C . VAL A 1 87 ? 9.484 -2.067 -13.172 1.00 98.31 87 VAL A C 1
ATOM 683 O O . VAL A 1 87 ? 8.987 -1.942 -12.055 1.00 98.31 87 VAL A O 1
ATOM 686 N N . ARG A 1 88 ? 10.536 -1.344 -13.565 1.00 98.56 88 ARG A N 1
ATOM 687 C CA . ARG A 1 88 ? 11.156 -0.306 -12.746 1.00 98.56 88 ARG A CA 1
ATOM 688 C C . ARG A 1 88 ? 10.177 0.840 -12.464 1.00 98.56 88 ARG A C 1
ATOM 690 O O . ARG A 1 88 ? 10.104 1.268 -11.315 1.00 98.56 88 ARG A O 1
ATOM 697 N N . GLU A 1 89 ? 9.454 1.306 -13.477 1.00 98.44 89 GLU A N 1
ATOM 698 C CA . GLU A 1 89 ? 8.423 2.350 -13.375 1.00 98.44 89 GLU A CA 1
ATOM 699 C C . GLU A 1 89 ? 7.248 1.898 -12.500 1.00 98.44 89 GLU A C 1
ATOM 701 O O . GLU A 1 89 ? 6.916 2.570 -11.525 1.00 98.44 89 GLU A O 1
ATOM 706 N N . LEU A 1 90 ? 6.719 0.694 -12.742 1.00 98.44 90 LEU A N 1
ATOM 707 C CA . LEU A 1 90 ? 5.669 0.104 -11.907 1.00 98.44 90 LEU A CA 1
ATOM 708 C C . LEU A 1 90 ? 6.085 0.004 -10.427 1.00 98.44 90 LEU A C 1
ATOM 710 O O . LEU A 1 90 ? 5.263 0.183 -9.532 1.00 98.44 90 LEU A O 1
ATOM 714 N N . ALA A 1 91 ? 7.363 -0.267 -10.147 1.00 98.69 91 ALA A N 1
ATOM 715 C CA . ALA A 1 91 ? 7.867 -0.313 -8.778 1.00 98.69 91 ALA A CA 1
ATOM 716 C C . ALA A 1 91 ? 7.961 1.080 -8.113 1.00 98.69 91 ALA A C 1
ATOM 718 O O . ALA A 1 91 ? 7.791 1.169 -6.897 1.00 98.69 91 ALA A O 1
ATOM 719 N N . ASP A 1 92 ? 8.196 2.163 -8.866 1.00 98.56 92 ASP A N 1
ATOM 720 C CA . ASP A 1 92 ? 8.132 3.535 -8.319 1.00 98.56 92 ASP A CA 1
ATOM 721 C C . ASP A 1 92 ? 6.712 3.910 -7.917 1.00 98.56 92 ASP A C 1
ATOM 723 O O . ASP A 1 92 ? 6.473 4.410 -6.813 1.00 98.56 92 ASP A O 1
ATOM 727 N N . GLU A 1 93 ? 5.773 3.640 -8.817 1.00 98.62 93 GLU A N 1
ATOM 728 C CA . GLU A 1 93 ? 4.352 3.849 -8.588 1.00 98.62 93 GLU A CA 1
ATOM 729 C C . GLU A 1 93 ? 3.877 3.051 -7.370 1.00 98.62 93 GLU A C 1
ATOM 731 O O . GLU A 1 93 ? 3.291 3.612 -6.444 1.00 98.62 93 GLU A O 1
ATOM 736 N N . ALA A 1 94 ? 4.213 1.758 -7.312 1.00 98.56 94 ALA A N 1
ATOM 737 C CA . ALA A 1 94 ? 3.838 0.891 -6.203 1.00 98.56 94 ALA A CA 1
ATOM 738 C C . ALA A 1 94 ? 4.442 1.342 -4.865 1.00 98.56 94 ALA A C 1
ATOM 740 O O . ALA A 1 94 ? 3.737 1.318 -3.857 1.00 98.56 94 ALA A O 1
ATOM 741 N N . ASN A 1 95 ? 5.704 1.789 -4.833 1.00 98.25 95 ASN A N 1
ATOM 742 C CA . ASN A 1 95 ? 6.313 2.344 -3.619 1.00 98.25 95 ASN A CA 1
ATOM 743 C C . ASN A 1 95 ? 5.579 3.605 -3.150 1.00 98.25 95 ASN A C 1
ATOM 745 O O . ASN A 1 95 ? 5.292 3.747 -1.961 1.00 98.25 95 ASN A O 1
ATOM 749 N N . THR A 1 96 ? 5.256 4.505 -4.079 1.00 98.38 96 THR A N 1
ATOM 750 C CA . THR A 1 96 ? 4.559 5.758 -3.769 1.00 98.38 96 THR A CA 1
ATOM 751 C C . THR A 1 96 ? 3.173 5.480 -3.187 1.00 98.38 96 THR A C 1
ATOM 753 O O . THR A 1 96 ? 2.846 5.976 -2.109 1.00 98.38 96 THR A O 1
ATOM 756 N N . THR A 1 97 ? 2.390 4.625 -3.846 1.00 98.56 97 THR A N 1
ATOM 757 C CA . THR A 1 97 ? 1.050 4.223 -3.394 1.00 98.56 97 THR A CA 1
ATOM 758 C C . THR A 1 97 ? 1.084 3.451 -2.074 1.00 98.56 97 THR A C 1
ATOM 760 O O . THR A 1 97 ? 0.303 3.742 -1.173 1.00 98.56 97 THR A O 1
ATOM 763 N N . ALA A 1 98 ? 1.996 2.488 -1.909 1.00 98.06 98 ALA A N 1
ATOM 764 C CA . ALA A 1 98 ? 2.082 1.706 -0.676 1.00 98.06 98 ALA A CA 1
ATOM 765 C C . ALA A 1 98 ? 2.455 2.575 0.535 1.00 98.06 98 ALA A C 1
ATOM 767 O O . ALA A 1 98 ? 1.907 2.374 1.620 1.00 98.06 98 ALA A O 1
ATOM 768 N N . LEU A 1 99 ? 3.349 3.556 0.359 1.00 98.38 99 LEU A N 1
ATOM 769 C CA . LEU A 1 99 ? 3.695 4.494 1.425 1.00 98.38 99 LEU A CA 1
ATOM 770 C C . LEU A 1 99 ? 2.529 5.428 1.774 1.00 98.38 99 LEU A C 1
ATOM 772 O O . LEU A 1 99 ? 2.313 5.698 2.954 1.00 98.38 99 LEU A O 1
ATOM 776 N N . ASP A 1 100 ? 1.776 5.907 0.780 1.00 98.69 100 ASP A N 1
ATOM 777 C CA . ASP A 1 100 ? 0.548 6.677 1.013 1.00 98.69 100 ASP A CA 1
ATOM 778 C C . ASP A 1 100 ? -0.461 5.868 1.840 1.00 98.69 100 ASP A C 1
ATOM 780 O O . ASP A 1 100 ? -0.874 6.307 2.913 1.00 98.69 100 ASP A O 1
ATOM 784 N N . HIS A 1 101 ? -0.758 4.636 1.414 1.00 98.69 101 HIS A N 1
ATOM 785 C CA . HIS A 1 101 ? -1.676 3.749 2.126 1.00 98.69 101 HIS A CA 1
ATOM 786 C C . HIS A 1 101 ? -1.230 3.489 3.570 1.00 98.69 101 HIS A C 1
ATOM 788 O O . HIS A 1 101 ? -2.044 3.561 4.488 1.00 98.69 101 HIS A O 1
ATOM 794 N N . ILE A 1 102 ? 0.061 3.212 3.793 1.00 98.44 102 ILE A N 1
ATOM 795 C CA . ILE A 1 102 ? 0.626 3.042 5.139 1.00 98.44 102 ILE A CA 1
ATOM 796 C C . ILE A 1 102 ? 0.313 4.264 6.011 1.00 98.44 102 ILE A C 1
ATOM 798 O O . ILE A 1 102 ? -0.235 4.102 7.100 1.00 98.44 102 ILE A O 1
ATOM 802 N N . LYS A 1 103 ? 0.585 5.475 5.515 1.00 98.38 103 LYS A N 1
ATOM 803 C CA . LYS A 1 103 ? 0.376 6.718 6.271 1.00 98.38 103 LYS A CA 1
ATOM 804 C C . LYS A 1 103 ? -1.095 6.973 6.591 1.00 98.38 103 LYS A C 1
ATOM 806 O O . LYS A 1 103 ? -1.421 7.348 7.719 1.00 98.38 103 LYS A O 1
ATOM 811 N N . VAL A 1 104 ? -2.000 6.771 5.631 1.00 98.31 104 VAL A N 1
ATOM 812 C CA . VAL A 1 104 ? -3.436 7.001 5.871 1.00 98.31 104 VAL A CA 1
ATOM 813 C C . VAL A 1 104 ? -4.041 5.951 6.801 1.00 98.31 104 VAL A C 1
ATOM 815 O O . VAL A 1 104 ? -4.920 6.293 7.589 1.00 98.31 104 VAL A O 1
ATOM 818 N N . LEU A 1 105 ? -3.548 4.707 6.774 1.00 98.31 105 LEU A N 1
ATOM 819 C CA . LEU A 1 105 ? -3.939 3.664 7.727 1.00 98.31 105 LEU A CA 1
ATOM 820 C C . LEU A 1 105 ? -3.459 4.004 9.141 1.00 98.31 105 LEU A C 1
ATOM 822 O O . LEU A 1 105 ? -4.239 3.912 10.082 1.00 98.31 105 LEU A O 1
ATOM 826 N N . GLU A 1 106 ? -2.218 4.460 9.300 1.00 97.38 106 GLU A N 1
ATOM 827 C CA . GLU A 1 106 ? -1.681 4.905 10.596 1.00 97.38 106 GLU A CA 1
ATOM 828 C C . GLU A 1 106 ? -2.454 6.113 11.152 1.00 97.38 106 GLU A C 1
ATOM 830 O O . GLU A 1 106 ? -2.776 6.159 12.338 1.00 97.38 106 GLU A O 1
ATOM 835 N N . THR A 1 107 ? -2.869 7.036 10.279 1.00 97.50 107 THR A N 1
ATOM 836 C CA . THR A 1 107 ? -3.679 8.216 10.642 1.00 97.50 107 THR A CA 1
ATOM 837 C C . THR A 1 107 ? -5.082 7.853 11.150 1.00 97.50 107 THR A C 1
ATOM 839 O O . THR A 1 107 ? -5.737 8.677 11.786 1.00 97.50 107 THR A O 1
ATOM 842 N N . THR A 1 108 ? -5.563 6.623 10.927 1.00 97.25 108 THR A N 1
ATOM 843 C CA . THR A 1 108 ? -6.844 6.179 11.506 1.00 97.25 108 THR A CA 1
ATOM 844 C C . THR A 1 108 ? -6.817 6.104 13.033 1.00 97.25 108 THR A C 1
ATOM 846 O O . THR A 1 108 ? -7.881 6.135 13.643 1.00 97.25 108 THR A O 1
ATOM 849 N N . GLY A 1 109 ? -5.629 6.000 13.644 1.00 96.25 109 GLY A N 1
ATOM 850 C CA . GLY A 1 109 ? -5.469 5.816 15.088 1.00 96.25 109 GLY A CA 1
ATOM 851 C C . GLY A 1 109 ? -5.740 4.390 15.579 1.00 96.25 109 GLY A C 1
ATOM 852 O O . GLY A 1 109 ? -5.692 4.150 16.779 1.00 96.25 109 GLY A O 1
ATOM 853 N N . HIS A 1 110 ? -6.004 3.441 14.675 1.00 96.19 110 HIS A N 1
ATOM 854 C CA . HIS A 1 110 ? -6.336 2.054 15.018 1.00 96.19 110 HIS A CA 1
ATOM 855 C C . HIS A 1 110 ? -5.192 1.053 14.771 1.00 96.19 110 HIS A C 1
ATOM 857 O O . HIS A 1 110 ? -5.390 -0.152 14.916 1.00 96.19 110 HIS A O 1
ATOM 863 N N . VAL A 1 111 ? -4.005 1.528 14.382 1.00 95.75 111 VAL A N 1
ATOM 864 C CA . VAL A 1 111 ? -2.824 0.678 14.166 1.00 95.75 111 VAL A CA 1
ATOM 865 C C . VAL A 1 111 ? -2.094 0.447 15.489 1.00 95.75 111 VAL A C 1
ATOM 867 O O . VAL A 1 111 ? -1.634 1.396 16.120 1.00 95.75 111 VAL A O 1
ATOM 870 N N . ASP A 1 112 ? -1.936 -0.821 15.867 1.00 92.88 112 ASP A N 1
ATOM 871 C CA . ASP A 1 112 ? -1.087 -1.247 16.983 1.00 92.88 112 ASP A CA 1
ATOM 872 C C . ASP A 1 112 ? 0.364 -1.431 16.505 1.00 92.88 112 ASP A C 1
ATOM 874 O O . ASP A 1 112 ? 0.706 -2.424 15.858 1.00 92.88 112 ASP A O 1
ATOM 878 N N . PHE A 1 113 ? 1.225 -0.454 16.800 1.00 91.88 113 PHE A N 1
ATOM 879 C CA . PHE A 1 113 ? 2.632 -0.472 16.388 1.00 91.88 113 PHE A CA 1
ATOM 880 C C . PHE A 1 113 ? 3.491 -1.482 17.159 1.00 91.88 113 PHE A C 1
ATOM 882 O O . PHE A 1 113 ? 4.465 -1.991 16.595 1.00 91.88 113 PHE A O 1
ATOM 889 N N . ASP A 1 114 ? 3.125 -1.821 18.394 1.00 88.88 114 ASP A N 1
ATOM 890 C CA . ASP A 1 114 ? 3.859 -2.808 19.189 1.00 88.88 114 ASP A CA 1
ATOM 891 C C . ASP A 1 114 ? 3.653 -4.208 18.596 1.00 88.88 114 ASP A C 1
ATOM 893 O O . ASP A 1 114 ? 4.608 -4.970 18.400 1.00 88.88 114 ASP A O 1
ATOM 897 N N . ALA A 1 115 ? 2.421 -4.513 18.177 1.00 83.69 115 ALA A N 1
ATOM 898 C CA . ALA A 1 115 ? 2.111 -5.732 17.438 1.00 83.69 115 ALA A CA 1
ATOM 899 C C . ALA A 1 115 ? 2.834 -5.803 16.076 1.00 83.69 115 ALA A C 1
ATOM 901 O O . ALA A 1 115 ? 3.253 -6.887 15.652 1.00 83.69 115 ALA A O 1
ATOM 902 N N . LEU A 1 116 ? 3.034 -4.667 15.389 1.00 84.06 116 LEU A N 1
ATOM 903 C CA . LEU A 1 116 ? 3.812 -4.622 14.142 1.00 84.06 116 LEU A CA 1
ATOM 904 C C . LEU A 1 116 ? 5.291 -4.971 14.372 1.00 84.06 116 LEU A C 1
ATOM 906 O O . LEU A 1 116 ? 5.881 -5.698 13.565 1.00 84.06 116 LEU A O 1
ATOM 910 N N . ALA A 1 117 ? 5.890 -4.476 15.457 1.00 75.94 117 ALA A N 1
ATOM 911 C CA . ALA A 1 117 ? 7.292 -4.728 15.785 1.00 75.94 117 ALA A CA 1
ATOM 912 C C . ALA A 1 117 ? 7.554 -6.213 16.094 1.00 75.94 117 ALA A C 1
ATOM 914 O O . ALA A 1 117 ? 8.541 -6.774 15.618 1.00 75.94 117 ALA A O 1
ATOM 915 N N . GLY A 1 118 ? 6.635 -6.881 16.801 1.00 65.81 118 GLY A N 1
ATOM 916 C CA . GLY A 1 118 ? 6.745 -8.310 17.128 1.00 65.81 118 GLY A CA 1
ATOM 917 C C . GLY A 1 118 ? 6.613 -9.266 15.931 1.00 65.81 118 GLY A C 1
ATOM 918 O O . GLY A 1 118 ? 7.093 -10.395 15.993 1.00 65.81 118 GLY A O 1
ATOM 919 N N . GLY A 1 119 ? 5.984 -8.829 14.832 1.00 59.34 119 GLY A N 1
ATOM 920 C CA . GLY A 1 119 ? 5.782 -9.627 13.612 1.00 59.34 119 GLY A CA 1
ATOM 921 C C . GLY A 1 119 ? 6.765 -9.339 12.469 1.00 59.34 119 GLY A C 1
ATOM 922 O O . GLY A 1 119 ? 6.720 -10.014 11.436 1.00 59.34 119 GLY A O 1
ATOM 923 N N . SER A 1 120 ? 7.636 -8.340 12.625 1.00 55.66 120 SER A N 1
ATOM 924 C CA . SER A 1 120 ? 8.573 -7.884 11.593 1.00 55.66 120 SER A CA 1
ATOM 925 C C . SER A 1 120 ? 9.898 -8.647 11.668 1.00 55.66 120 SER A C 1
ATOM 927 O O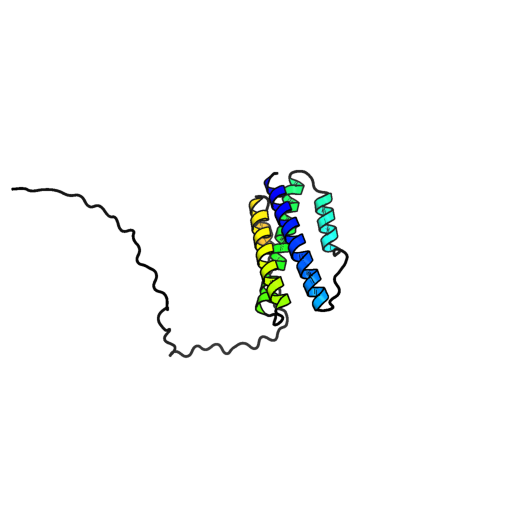 . SER A 1 120 ? 10.936 -8.090 12.014 1.00 55.66 120 SER A O 1
ATOM 929 N N . ALA A 1 121 ? 9.885 -9.939 11.335 1.00 53.00 121 ALA A N 1
ATOM 930 C CA . ALA A 1 121 ? 11.133 -10.619 10.998 1.00 53.00 121 ALA A CA 1
ATOM 931 C C . ALA A 1 121 ? 11.643 -10.061 9.652 1.00 53.00 121 ALA A C 1
ATOM 933 O O . ALA A 1 121 ? 10.847 -9.961 8.710 1.00 53.00 121 ALA A O 1
ATOM 934 N N . PRO A 1 122 ? 12.931 -9.682 9.524 1.00 51.16 122 PRO A N 1
ATOM 935 C CA . PRO A 1 122 ? 13.478 -9.278 8.235 1.00 51.16 122 PRO A CA 1
ATOM 936 C C . PRO A 1 122 ? 13.283 -10.418 7.223 1.00 51.16 122 PRO A C 1
ATOM 938 O O . PRO A 1 122 ? 13.349 -11.589 7.615 1.00 51.16 122 PRO A O 1
ATOM 941 N N . PRO A 1 123 ? 13.034 -10.119 5.932 1.00 49.44 123 PRO A N 1
ATOM 942 C CA . PRO A 1 123 ? 12.995 -11.165 4.923 1.00 49.44 123 PRO A CA 1
ATOM 943 C C . PRO A 1 123 ? 14.312 -11.935 5.007 1.00 49.44 123 PRO A C 1
ATOM 945 O O . PRO A 1 123 ? 15.385 -11.327 4.982 1.00 49.44 123 PRO A O 1
ATOM 948 N N . ALA A 1 124 ? 14.229 -13.261 5.163 1.00 52.84 124 ALA A N 1
ATOM 949 C CA . ALA A 1 124 ? 15.407 -14.109 5.108 1.00 52.84 124 ALA A CA 1
ATOM 950 C C . ALA A 1 124 ? 16.153 -13.754 3.822 1.00 52.84 124 ALA A C 1
ATOM 952 O O . ALA A 1 124 ? 15.562 -13.791 2.738 1.00 52.84 124 ALA A O 1
ATOM 953 N N . ALA A 1 125 ? 17.419 -13.352 3.954 1.00 46.50 125 ALA A N 1
ATOM 954 C CA . ALA A 1 125 ? 18.292 -13.204 2.808 1.00 46.50 125 ALA A CA 1
ATOM 955 C C . ALA A 1 125 ? 18.183 -14.514 2.022 1.00 46.50 125 ALA A C 1
ATOM 957 O O . ALA A 1 125 ? 18.513 -15.581 2.544 1.00 46.50 125 ALA A O 1
ATOM 958 N N . GLY A 1 126 ? 17.624 -14.455 0.810 1.00 42.09 126 GLY A N 1
ATOM 959 C CA . GLY A 1 126 ? 17.604 -15.621 -0.065 1.00 42.09 126 GLY A CA 1
ATOM 960 C C . GLY A 1 126 ? 19.034 -16.151 -0.223 1.00 42.09 126 GLY A C 1
ATOM 961 O O . GLY A 1 126 ? 19.982 -15.391 -0.003 1.00 42.09 126 GLY A O 1
ATOM 962 N N . PRO A 1 127 ? 19.227 -17.424 -0.601 1.00 43.88 127 PRO A N 1
ATOM 963 C CA . PRO A 1 127 ? 20.551 -17.979 -0.852 1.00 43.88 127 PRO A CA 1
ATOM 964 C C . PRO A 1 127 ? 21.132 -17.365 -2.137 1.00 43.88 127 PRO A C 1
ATOM 966 O O . PRO A 1 127 ? 21.208 -17.997 -3.184 1.00 43.88 127 PRO A O 1
ATOM 969 N N . GLY A 1 128 ? 21.498 -16.090 -2.075 1.00 45.16 128 GLY A N 1
ATOM 970 C CA . GLY A 1 128 ? 22.408 -15.445 -2.994 1.00 45.16 128 GLY A CA 1
ATOM 971 C C . GLY A 1 128 ? 23.788 -15.586 -2.388 1.00 45.16 128 GLY A C 1
ATOM 972 O O . GLY A 1 128 ? 24.026 -15.108 -1.283 1.00 45.16 128 GLY A O 1
ATOM 973 N N . THR A 1 129 ? 24.673 -16.283 -3.090 1.00 43.38 129 THR A N 1
ATOM 974 C CA . THR A 1 129 ? 26.093 -16.411 -2.778 1.00 43.38 129 THR A CA 1
ATOM 975 C C . THR A 1 129 ? 26.680 -15.026 -2.502 1.00 43.38 129 THR A C 1
ATOM 977 O O . THR A 1 129 ? 27.040 -14.295 -3.422 1.00 43.38 129 THR A O 1
ATOM 980 N N . VAL A 1 130 ? 26.747 -14.640 -1.229 1.00 42.34 130 VAL A N 1
ATOM 981 C CA . VAL A 1 130 ? 27.509 -13.478 -0.782 1.00 42.34 130 VAL A CA 1
ATOM 982 C C . VAL A 1 130 ? 28.972 -13.846 -0.953 1.00 42.34 130 VAL A C 1
ATOM 984 O O . VAL A 1 130 ? 29.575 -14.485 -0.098 1.00 42.34 130 VAL A O 1
ATOM 987 N N . VAL A 1 131 ? 29.546 -13.470 -2.093 1.00 47.66 131 VAL A N 1
ATOM 988 C CA . VAL A 1 131 ? 30.975 -13.180 -2.131 1.00 47.66 131 VAL A CA 1
ATOM 989 C C . VAL A 1 131 ? 31.140 -11.930 -1.265 1.00 47.66 131 VAL A C 1
ATOM 991 O O . VAL A 1 131 ? 30.591 -10.887 -1.631 1.00 47.66 131 VAL A O 1
ATOM 994 N N . PRO A 1 132 ? 31.804 -12.000 -0.098 1.00 53.09 132 PRO A N 1
ATOM 995 C CA . PRO A 1 132 ? 32.070 -10.792 0.661 1.00 53.09 132 PRO A CA 1
ATOM 996 C C . PRO A 1 132 ? 32.988 -9.895 -0.185 1.00 53.09 132 PRO A C 1
ATOM 998 O O . PRO A 1 132 ? 33.957 -10.400 -0.762 1.00 53.09 132 PRO A O 1
ATOM 1001 N N . PRO A 1 133 ? 32.732 -8.579 -0.292 1.00 55.69 133 PRO A N 1
ATOM 1002 C CA . PRO A 1 133 ? 33.769 -7.675 -0.769 1.00 55.69 133 PRO A CA 1
ATOM 1003 C C . PRO A 1 133 ? 34.960 -7.752 0.20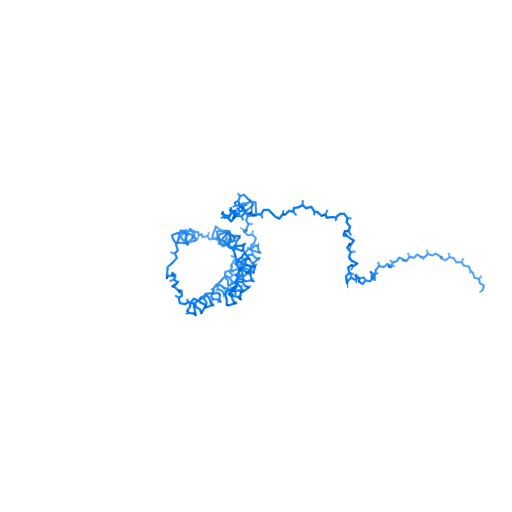5 1.00 55.69 133 PRO A C 1
ATOM 1005 O O . PRO A 1 133 ? 34.739 -7.900 1.412 1.00 55.69 133 PRO A O 1
ATOM 1008 N N . PRO A 1 134 ? 36.219 -7.661 -0.258 1.00 56.28 134 PRO A N 1
ATOM 1009 C CA . PRO A 1 134 ? 37.337 -7.524 0.661 1.00 56.28 134 PRO A CA 1
ATOM 1010 C C . PRO A 1 134 ? 37.197 -6.194 1.412 1.00 56.28 134 PRO A C 1
ATOM 1012 O O . PRO A 1 134 ? 37.386 -5.117 0.850 1.00 56.28 134 PRO A O 1
ATOM 1015 N N . SER A 1 135 ? 36.850 -6.275 2.694 1.00 53.00 135 SER A N 1
ATOM 1016 C CA . SER A 1 135 ? 36.918 -5.150 3.620 1.00 53.00 135 SER A CA 1
ATOM 1017 C C . SER A 1 135 ? 38.369 -4.931 4.035 1.00 53.00 135 SER A C 1
ATOM 1019 O O . SER A 1 135 ? 38.855 -5.617 4.927 1.00 53.00 135 SER A O 1
ATOM 1021 N N . SER A 1 136 ? 39.027 -3.959 3.408 1.00 53.22 136 SER A N 1
ATOM 1022 C CA . SER A 1 136 ? 40.113 -3.179 4.011 1.00 53.22 136 SER A CA 1
ATOM 1023 C C . SER A 1 136 ? 40.127 -1.793 3.362 1.00 53.22 136 SER A C 1
ATOM 1025 O O . SER A 1 136 ? 40.469 -1.695 2.182 1.00 53.22 136 SER A O 1
ATOM 1027 N N . PRO A 1 137 ? 39.758 -0.710 4.069 1.00 52.16 137 PRO A N 1
ATOM 1028 C CA . PRO A 1 137 ? 40.084 0.630 3.602 1.00 52.16 137 PRO A CA 1
ATOM 1029 C C . PRO A 1 137 ? 41.603 0.831 3.699 1.00 52.16 137 PRO A C 1
ATOM 1031 O O . PRO A 1 137 ? 42.190 0.657 4.768 1.00 52.16 137 PRO A O 1
ATOM 1034 N N . SER A 1 138 ? 42.252 1.186 2.588 1.00 56.44 138 SER A N 1
ATOM 1035 C CA . SER A 1 138 ? 43.635 1.674 2.615 1.00 56.44 138 SER A CA 1
ATOM 1036 C C . SER A 1 138 ? 43.695 2.982 3.423 1.00 56.44 138 SER A C 1
ATOM 1038 O O . SER A 1 138 ? 42.818 3.830 3.239 1.00 56.44 138 SER A O 1
ATOM 1040 N N . PRO A 1 139 ? 44.709 3.190 4.283 1.00 62.00 139 PRO A N 1
ATOM 1041 C CA . PRO A 1 139 ? 44.784 4.345 5.187 1.00 62.00 139 PRO A CA 1
ATOM 1042 C C . PRO A 1 139 ? 44.962 5.713 4.497 1.00 62.00 139 PRO A C 1
ATOM 1044 O O . PRO A 1 139 ? 44.927 6.731 5.180 1.00 62.00 139 PRO A O 1
ATOM 1047 N N . ASP A 1 140 ? 45.101 5.767 3.169 1.00 58.59 140 ASP A N 1
ATOM 1048 C CA . ASP A 1 140 ? 45.459 6.993 2.438 1.00 58.59 140 ASP A CA 1
ATOM 1049 C C . ASP A 1 140 ? 44.285 7.720 1.757 1.00 58.59 140 ASP A C 1
ATOM 1051 O O . ASP A 1 140 ? 44.497 8.698 1.035 1.00 58.59 140 ASP A O 1
ATOM 1055 N N . TYR A 1 141 ? 43.031 7.299 1.962 1.00 54.28 141 TYR A N 1
ATOM 1056 C CA . TYR A 1 141 ? 41.900 8.009 1.354 1.00 54.28 141 TYR A CA 1
ATOM 1057 C C . TYR A 1 141 ? 41.488 9.232 2.186 1.00 54.28 141 TYR A C 1
ATOM 1059 O O . TYR A 1 141 ? 40.701 9.137 3.127 1.00 54.28 141 TYR A O 1
ATOM 1067 N N . THR A 1 142 ? 41.995 10.408 1.816 1.00 65.19 142 THR A N 1
ATOM 1068 C CA . THR A 1 142 ? 41.460 11.686 2.308 1.00 65.19 142 THR A CA 1
ATOM 1069 C C . THR A 1 142 ? 40.181 12.015 1.540 1.00 65.19 142 THR A C 1
ATOM 1071 O O . THR A 1 142 ? 40.192 12.118 0.314 1.00 65.19 142 THR A O 1
ATOM 1074 N N . LEU A 1 143 ? 39.062 12.159 2.254 1.00 62.50 143 LEU A N 1
ATOM 1075 C CA . LEU A 1 143 ? 37.786 12.559 1.659 1.00 62.50 143 LEU A CA 1
ATOM 1076 C C . LEU A 1 143 ? 37.896 13.976 1.060 1.00 62.50 143 LEU A C 1
ATOM 1078 O O . LEU A 1 143 ? 38.394 14.876 1.742 1.00 62.50 143 LEU A O 1
ATOM 1082 N N . PRO A 1 144 ? 37.417 14.212 -0.177 1.00 66.88 144 PRO A N 1
ATOM 1083 C CA . PRO A 1 144 ? 37.265 15.569 -0.690 1.00 66.88 144 PRO A CA 1
ATOM 1084 C C . PRO A 1 144 ? 36.225 16.334 0.149 1.00 66.88 144 PRO A C 1
ATOM 1086 O O . PRO A 1 144 ? 35.294 15.715 0.677 1.00 66.88 144 PRO A O 1
ATOM 1089 N N . PRO A 1 145 ? 36.351 17.667 0.287 1.00 70.06 145 PRO A N 1
ATOM 1090 C CA . PRO A 1 145 ? 35.384 18.451 1.043 1.00 70.06 145 PRO A CA 1
ATOM 1091 C C . PRO A 1 145 ? 33.982 18.323 0.423 1.00 70.06 145 PRO A C 1
ATOM 1093 O O . PRO A 1 145 ? 33.860 18.171 -0.798 1.00 70.06 145 PRO A O 1
ATOM 1096 N N . PRO A 1 146 ? 32.915 18.378 1.240 1.00 66.38 146 PRO A N 1
ATOM 1097 C CA . PRO A 1 146 ? 31.550 18.304 0.739 1.00 66.38 146 PRO A CA 1
ATOM 1098 C C . PRO A 1 146 ? 31.304 19.414 -0.288 1.00 66.38 146 PRO A C 1
ATOM 1100 O O . PRO A 1 146 ? 31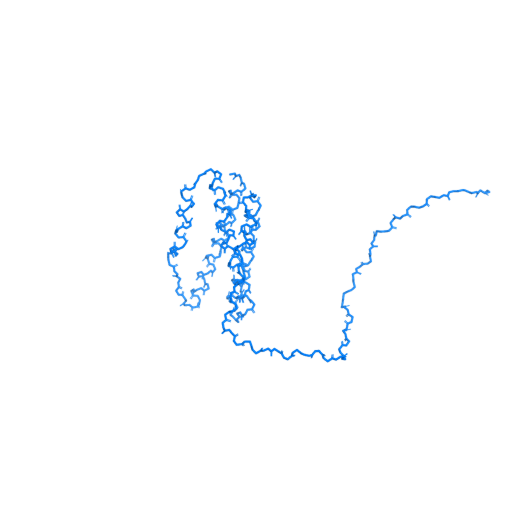.611 20.579 -0.046 1.00 66.38 146 PRO A O 1
ATOM 1103 N N . ALA A 1 147 ? 30.704 19.058 -1.426 1.00 69.44 147 ALA A N 1
ATOM 1104 C CA . ALA A 1 147 ? 30.367 19.996 -2.503 1.00 69.44 147 ALA A CA 1
ATOM 1105 C C . ALA A 1 147 ? 29.251 20.995 -2.128 1.00 69.44 147 ALA A C 1
ATOM 1107 O O . ALA A 1 147 ? 28.854 21.818 -2.950 1.00 69.44 147 ALA A O 1
ATOM 1108 N N . TYR A 1 148 ? 28.727 20.916 -0.903 1.00 62.03 148 TYR A N 1
ATOM 1109 C CA . TYR A 1 148 ? 27.646 21.755 -0.419 1.00 62.03 148 TYR A CA 1
ATOM 1110 C C . TYR A 1 148 ? 27.976 22.294 0.972 1.00 62.03 148 TYR A C 1
ATOM 1112 O O . TYR A 1 148 ? 28.078 21.530 1.933 1.00 62.03 148 TYR A O 1
ATOM 1120 N N . SER A 1 149 ? 28.116 23.615 1.072 1.00 72.06 149 SER A N 1
ATOM 1121 C CA . SER A 1 149 ? 28.141 24.325 2.350 1.00 72.06 149 SER A CA 1
ATOM 1122 C C . SER A 1 149 ? 26.713 24.747 2.704 1.00 72.06 149 SER A C 1
ATOM 1124 O O . SER A 1 149 ? 26.044 25.344 1.856 1.00 72.06 149 SER A O 1
ATOM 1126 N N . PRO A 1 150 ? 26.218 24.470 3.922 1.00 67.69 150 PRO A N 1
ATOM 1127 C CA . PRO A 1 150 ? 24.942 25.015 4.364 1.00 67.69 150 PRO A CA 1
ATOM 1128 C C . PRO A 1 150 ? 25.010 26.557 4.420 1.00 67.69 150 PRO A C 1
ATOM 1130 O O . PRO A 1 150 ? 26.067 27.110 4.741 1.00 67.69 150 PRO A O 1
ATOM 1133 N N . PRO A 1 151 ? 23.919 27.270 4.085 1.00 64.62 151 PRO A N 1
ATOM 1134 C CA . PRO A 1 151 ? 23.867 28.725 4.210 1.00 64.62 151 PRO A CA 1
ATOM 1135 C C . PRO A 1 151 ? 23.986 29.154 5.687 1.00 64.62 151 PRO A C 1
ATOM 1137 O O . PRO A 1 151 ? 23.547 28.408 6.561 1.00 64.62 151 PRO A O 1
ATOM 1140 N N . PRO A 1 152 ? 24.568 30.332 5.986 1.00 67.62 152 PRO A N 1
ATOM 1141 C CA . PRO A 1 152 ? 24.768 30.779 7.363 1.00 67.62 152 PRO A CA 1
ATOM 1142 C C . PRO A 1 152 ? 23.439 31.041 8.086 1.00 67.62 152 PRO A C 1
ATOM 1144 O O . PRO A 1 152 ? 22.515 31.633 7.520 1.00 67.62 152 PRO A O 1
ATOM 1147 N N . ASP A 1 153 ? 23.378 30.630 9.354 1.00 62.69 153 ASP A N 1
ATOM 1148 C CA . ASP A 1 153 ? 22.229 30.798 10.244 1.00 62.69 153 ASP A CA 1
ATOM 1149 C C . ASP A 1 153 ? 21.922 32.284 10.492 1.00 62.69 153 ASP A C 1
ATOM 1151 O O . ASP A 1 153 ? 22.668 33.002 11.156 1.00 62.69 153 ASP A O 1
ATOM 1155 N N . GLN A 1 154 ? 20.777 32.751 9.994 1.00 55.06 154 GLN A N 1
ATOM 1156 C CA . GLN A 1 154 ? 20.263 34.110 10.206 1.00 55.06 154 GLN A CA 1
ATOM 1157 C C . GLN A 1 154 ? 19.466 34.227 11.517 1.00 55.06 154 GLN A C 1
ATOM 1159 O O . GLN A 1 154 ? 18.366 34.780 11.526 1.00 55.06 154 GLN A O 1
ATOM 1164 N N . ASN A 1 155 ? 19.969 33.693 12.636 1.00 44.44 155 ASN A N 1
ATOM 1165 C CA . ASN A 1 155 ? 19.296 33.895 13.923 1.00 44.44 155 ASN A CA 1
ATOM 1166 C C . ASN A 1 155 ? 20.258 33.984 15.113 1.00 44.44 155 ASN A C 1
ATOM 1168 O O . ASN A 1 155 ? 20.440 33.042 15.879 1.00 44.44 155 ASN A O 1
ATOM 1172 N N . GLY A 1 156 ? 20.836 35.172 15.275 1.00 41.09 156 GLY A N 1
ATOM 1173 C CA . GLY A 1 156 ? 21.565 35.593 16.466 1.00 41.09 156 GLY A CA 1
ATOM 1174 C C . GLY A 1 156 ? 21.154 36.999 16.894 1.00 41.09 156 GLY A C 1
ATOM 1175 O O . GLY A 1 156 ? 22.003 37.873 17.028 1.00 41.09 156 GLY A O 1
ATOM 1176 N N . THR A 1 157 ? 19.857 37.264 17.077 1.00 48.22 157 THR A N 1
ATOM 1177 C CA . THR A 1 157 ? 19.427 38.453 17.826 1.00 48.22 157 THR A CA 1
ATOM 1178 C C . THR A 1 157 ? 19.661 38.225 19.315 1.00 48.22 157 THR A C 1
ATOM 1180 O O . THR A 1 157 ? 18.837 37.594 19.974 1.00 48.22 157 THR A O 1
ATOM 1183 N N . SER A 1 158 ? 20.736 38.801 19.854 1.00 41.72 158 SER A N 1
ATOM 1184 C CA . SER A 1 158 ? 20.853 39.079 21.287 1.00 41.72 158 SER A CA 1
ATOM 1185 C C . SER A 1 158 ? 21.053 40.571 21.507 1.00 41.72 158 SER A C 1
ATOM 1187 O O . SER A 1 158 ? 22.119 41.144 21.311 1.00 41.72 158 SER A O 1
ATOM 1189 N N . ARG A 1 159 ? 19.937 41.165 21.908 1.00 41.94 159 ARG A N 1
ATOM 1190 C CA . ARG A 1 159 ? 19.764 42.438 22.593 1.00 41.94 159 ARG A CA 1
ATOM 1191 C C . ARG A 1 159 ? 20.676 42.476 23.829 1.00 41.94 159 ARG A C 1
ATOM 1193 O O . ARG A 1 159 ? 20.540 41.621 24.700 1.00 41.94 159 ARG A O 1
ATOM 1200 N N . THR A 1 160 ? 21.539 43.479 23.940 1.00 42.84 160 THR A N 1
ATOM 1201 C CA . THR A 1 160 ? 22.079 43.929 25.232 1.00 42.84 160 THR A CA 1
ATOM 1202 C C . THR A 1 160 ? 21.901 45.437 25.321 1.00 42.84 160 THR A C 1
ATOM 1204 O O . THR A 1 160 ? 22.613 46.188 24.658 1.00 42.84 160 THR A O 1
ATOM 1207 N N . ASP A 1 161 ? 20.925 45.859 26.123 1.00 48.25 161 ASP A N 1
ATOM 1208 C CA . ASP A 1 161 ? 20.838 47.216 26.661 1.00 48.25 161 ASP A CA 1
ATOM 1209 C C . ASP A 1 161 ? 21.902 47.398 27.755 1.00 48.25 161 ASP A C 1
ATOM 1211 O O . ASP A 1 161 ? 22.004 46.553 28.647 1.00 48.25 161 ASP A O 1
ATOM 1215 N N . ASN A 1 162 ? 22.651 48.509 27.714 1.00 36.88 162 ASN A N 1
ATOM 1216 C CA . ASN A 1 162 ? 22.881 49.365 28.889 1.00 36.88 162 ASN A CA 1
ATOM 1217 C C . ASN A 1 162 ? 23.521 50.731 28.517 1.00 36.88 162 ASN A C 1
ATOM 1219 O O . ASN A 1 162 ? 24.647 50.805 28.035 1.00 36.88 162 ASN A O 1
ATOM 1223 N N . THR A 1 163 ? 22.769 51.806 28.777 1.00 40.94 163 THR A N 1
ATOM 1224 C CA . THR A 1 163 ? 23.085 53.261 28.872 1.00 40.94 163 THR A CA 1
ATOM 1225 C C . THR A 1 163 ? 24.024 53.630 30.053 1.00 40.94 163 THR A C 1
ATOM 1227 O O . THR A 1 163 ? 24.277 52.732 30.855 1.00 40.94 163 THR A O 1
ATOM 1230 N N . PRO A 1 164 ? 24.400 54.914 30.355 1.00 55.00 164 PRO A N 1
ATOM 1231 C CA . PRO A 1 164 ? 24.491 56.193 29.592 1.00 55.00 164 PRO A CA 1
ATOM 1232 C C . PRO A 1 164 ? 25.815 57.004 29.832 1.00 55.00 164 PRO A C 1
ATOM 1234 O O . PRO A 1 164 ? 26.576 56.691 30.744 1.00 55.00 164 PRO A O 1
ATOM 1237 N N . SER A 1 165 ? 26.051 58.114 29.103 1.00 37.06 165 SER A N 1
ATOM 1238 C CA . SER A 1 165 ? 26.556 59.424 29.618 1.00 37.06 165 SER A CA 1
ATOM 1239 C C . SER A 1 165 ? 26.752 60.436 28.479 1.00 37.06 165 SER A C 1
ATOM 1241 O O . SER A 1 165 ? 27.183 60.065 27.391 1.00 37.06 165 SER A O 1
ATOM 1243 N N . GLY A 1 166 ? 26.366 61.691 28.721 1.00 41.38 166 GLY A N 1
ATOM 1244 C CA . GLY A 1 16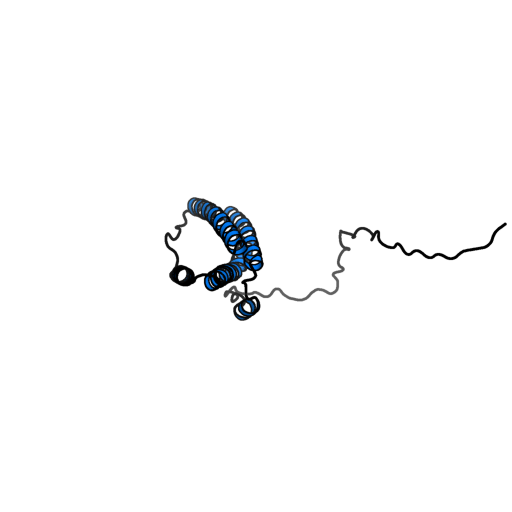6 ? 26.205 62.724 27.697 1.00 41.38 166 GLY A CA 1
ATOM 1245 C C . GLY A 1 166 ? 27.396 63.650 27.460 1.00 41.38 166 GLY A C 1
ATOM 1246 O O . GLY A 1 166 ? 28.437 63.522 28.096 1.00 41.38 166 GLY A O 1
ATOM 1247 N N . LEU A 1 167 ? 27.166 64.590 26.542 1.00 38.41 167 LEU A N 1
ATOM 1248 C CA . LEU A 1 167 ? 27.400 66.037 26.622 1.00 38.41 167 LEU A CA 1
ATOM 1249 C C . LEU A 1 167 ? 26.485 66.707 25.587 1.00 38.41 167 LEU A C 1
ATOM 1251 O O . LEU A 1 167 ? 26.275 66.086 24.520 1.00 38.41 167 LEU A O 1
#

Sequence (167 aa):
MPAVRTAGRHLVEGHRFLGERVRDVAARLGLPLPDEPSEQQKQRLDRLDAAQGEDYDREFATIPRLAHGKVFPVVAQVRASTRNSPVRELADEANTTALDHIKVLETTGHVDFDALAGGSAPPAAGPGTVVPPPSSPSPDYTLPPPAYSPPPDQNGTSRTDNTPSGL